Protein AF-A0A435XPQ3-F1 (afdb_monomer_lite)

Radius of gyration: 11.96 Å; chains: 1; bounding box: 32×26×27 Å

Secondary structure (DSSP, 8-state):
-TT-S---EEEEETTEEEEE-----TT--HHHHHHHHHHHHHHHHHT-

Sequence (48 aa):
NDDGRIYLTQTKVDGLIAIRFQIGQFEATAADVDMAFTVITEIARGIA

pLDDT: mean 95.58, std 5.85, range [57.56, 98.38]

Structure (mmCIF, N/CA/C/O backbone):
data_AF-A0A435XPQ3-F1
#
_entry.id   AF-A0A435XPQ3-F1
#
loop_
_atom_site.group_PDB
_atom_site.id
_atom_site.type_symbol
_atom_site.label_atom_id
_atom_site.label_alt_id
_atom_sit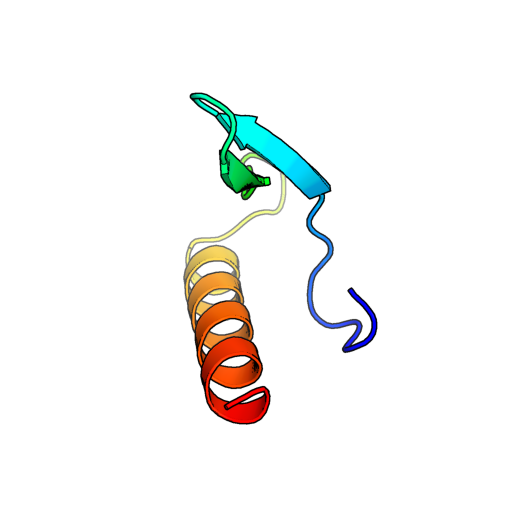e.label_comp_id
_atom_site.label_asym_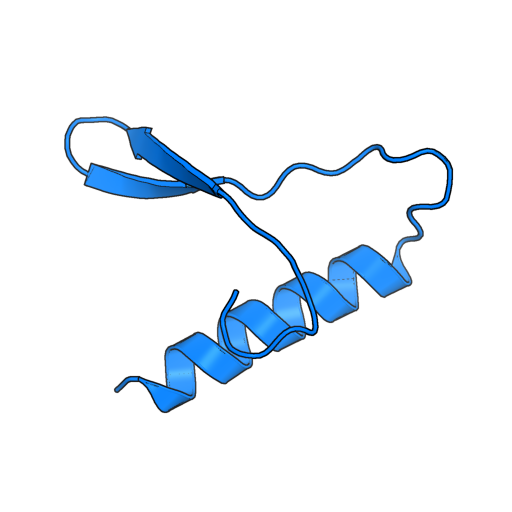id
_atom_site.label_entity_id
_atom_site.label_seq_id
_atom_site.pdbx_PDB_ins_code
_atom_site.Cartn_x
_atom_site.Cartn_y
_atom_site.Cartn_z
_atom_site.occupancy
_atom_site.B_iso_or_equiv
_atom_site.auth_seq_id
_atom_site.auth_comp_id
_atom_site.auth_asym_id
_atom_site.auth_atom_id
_atom_site.pdbx_PDB_model_num
ATOM 1 N N . ASN A 1 1 ? -0.575 -7.042 6.077 1.00 95.12 1 ASN A N 1
ATOM 2 C CA . ASN A 1 1 ? 0.692 -7.644 6.539 1.00 95.12 1 ASN A CA 1
ATOM 3 C C . ASN A 1 1 ? 0.563 -9.151 6.686 1.00 95.12 1 ASN A C 1
ATOM 5 O O . ASN A 1 1 ? 1.390 -9.829 6.104 1.00 95.12 1 ASN A O 1
ATOM 9 N N . ASP A 1 2 ? -0.472 -9.677 7.350 1.00 96.56 2 ASP A N 1
ATOM 10 C CA . ASP A 1 2 ? -0.672 -11.136 7.512 1.00 96.56 2 ASP A CA 1
ATOM 11 C C . ASP A 1 2 ? -0.796 -11.908 6.185 1.00 96.56 2 ASP A C 1
ATOM 13 O O . ASP A 1 2 ? -0.318 -13.030 6.079 1.00 96.56 2 ASP A O 1
ATOM 17 N N . ASP A 1 3 ? -1.369 -11.280 5.154 1.00 96.31 3 ASP A N 1
ATOM 18 C CA . ASP A 1 3 ? -1.439 -11.812 3.782 1.00 96.31 3 ASP A CA 1
ATOM 19 C C . ASP A 1 3 ? -0.057 -11.988 3.105 1.00 96.31 3 ASP A C 1
ATOM 21 O O . ASP A 1 3 ? 0.091 -12.769 2.171 1.00 96.31 3 ASP A O 1
ATOM 25 N N . GLY A 1 4 ? 0.981 -11.291 3.577 1.00 96.69 4 GLY A N 1
ATOM 26 C CA . GLY A 1 4 ? 2.370 -11.511 3.164 1.00 96.69 4 GLY A CA 1
ATOM 27 C C . GLY A 1 4 ? 2.796 -10.945 1.802 1.00 96.69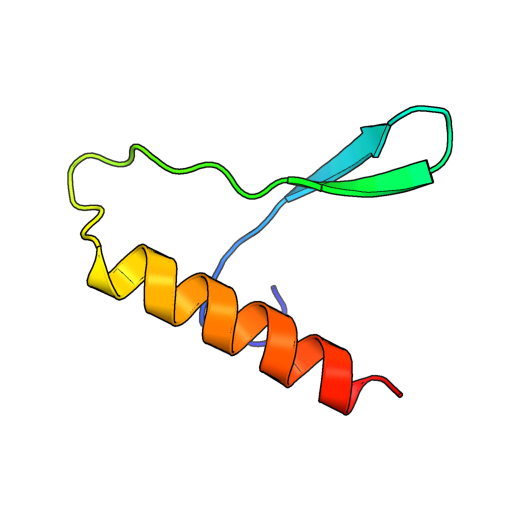 4 GLY A C 1
ATOM 28 O O . GLY A 1 4 ? 3.999 -10.848 1.572 1.00 96.69 4 GLY A O 1
ATOM 29 N N . ARG A 1 5 ? 1.880 -10.517 0.917 1.00 97.12 5 ARG A N 1
ATOM 30 C CA . ARG A 1 5 ? 2.247 -9.971 -0.413 1.00 97.12 5 ARG A CA 1
ATOM 31 C C . ARG A 1 5 ? 2.940 -8.609 -0.353 1.00 97.12 5 ARG A C 1
ATOM 33 O O . ARG A 1 5 ? 3.837 -8.340 -1.144 1.00 97.12 5 ARG A O 1
ATOM 40 N N . ILE A 1 6 ? 2.531 -7.752 0.583 1.00 95.88 6 ILE A N 1
ATOM 41 C CA . ILE A 1 6 ? 3.123 -6.427 0.818 1.00 95.88 6 ILE A CA 1
ATOM 42 C C . ILE A 1 6 ? 3.242 -6.137 2.315 1.00 95.88 6 ILE A C 1
ATOM 44 O O . ILE A 1 6 ? 2.457 -6.636 3.129 1.00 95.88 6 ILE A O 1
ATOM 48 N N . TYR A 1 7 ? 4.192 -5.272 2.673 1.00 95.75 7 TYR A N 1
ATOM 49 C CA . TYR A 1 7 ? 4.371 -4.783 4.037 1.00 95.75 7 TYR A CA 1
ATOM 50 C C . TYR A 1 7 ? 4.094 -3.282 4.127 1.00 95.75 7 TYR A C 1
ATOM 52 O O . TYR A 1 7 ? 4.738 -2.479 3.455 1.00 95.75 7 TYR A O 1
ATOM 60 N N . LEU A 1 8 ? 3.149 -2.905 4.988 1.00 96.31 8 LEU A N 1
ATOM 61 C CA . LEU A 1 8 ? 2.763 -1.517 5.238 1.00 96.31 8 LEU A CA 1
ATOM 62 C C . LEU A 1 8 ? 2.864 -1.187 6.725 1.00 96.31 8 LEU A C 1
ATOM 64 O O . LEU A 1 8 ? 2.722 -2.050 7.593 1.00 96.31 8 LEU A O 1
ATOM 68 N N . THR A 1 9 ? 3.056 0.097 7.020 1.00 97.38 9 THR A N 1
ATOM 69 C CA . THR A 1 9 ? 2.962 0.624 8.388 1.00 97.38 9 THR A CA 1
ATOM 70 C C . THR A 1 9 ? 1.703 1.467 8.536 1.00 97.38 9 THR A C 1
ATOM 72 O O . THR A 1 9 ? 1.125 1.908 7.545 1.00 97.38 9 THR A O 1
ATOM 75 N N . GLN A 1 10 ? 1.273 1.703 9.771 1.00 96.75 10 GLN A N 1
ATOM 76 C CA . GLN A 1 10 ? 0.157 2.596 10.078 1.00 96.75 10 GLN A CA 1
ATOM 77 C C . GLN A 1 10 ? 0.656 3.905 10.692 1.00 96.75 10 GLN A C 1
ATOM 79 O O . GLN A 1 10 ? 1.737 3.961 11.282 1.00 96.75 10 GLN A O 1
ATOM 84 N N . THR A 1 11 ? -0.147 4.955 10.568 1.00 97.62 11 THR A N 1
ATOM 85 C CA . THR A 1 11 ? 0.086 6.270 11.169 1.00 97.62 11 THR A CA 1
ATOM 86 C C . THR A 1 11 ? -1.230 6.861 11.678 1.00 97.62 11 THR A C 1
ATOM 88 O O . THR A 1 11 ? -2.307 6.339 11.386 1.00 97.62 11 THR A O 1
ATOM 91 N N . LYS A 1 12 ? -1.148 7.958 12.436 1.00 98.00 12 LYS A N 1
ATOM 92 C CA . LYS A 1 12 ? -2.297 8.810 12.763 1.00 98.00 12 LYS A CA 1
ATOM 93 C C . LYS A 1 12 ? -2.214 10.115 11.976 1.00 98.00 12 LYS A C 1
ATOM 95 O O . LYS A 1 12 ? -1.160 10.744 11.971 1.00 98.00 12 LYS A O 1
ATOM 100 N N . VAL A 1 13 ? -3.316 10.514 11.350 1.00 97.19 13 VAL A N 1
ATOM 101 C CA . VAL A 1 13 ? -3.490 11.808 10.670 1.00 97.19 13 VAL A CA 1
ATOM 102 C C . VAL A 1 13 ? -4.805 12.395 11.163 1.00 97.19 13 VAL A C 1
ATOM 104 O O . VAL A 1 13 ? -5.829 11.723 11.092 1.00 97.19 13 VAL A O 1
ATOM 107 N N . ASP A 1 14 ? -4.763 13.592 11.749 1.00 97.06 14 ASP A N 1
ATOM 108 C CA . ASP A 1 14 ? -5.937 14.273 12.321 1.00 97.06 14 ASP A CA 1
ATOM 109 C C . ASP A 1 14 ? -6.768 13.388 13.272 1.00 97.06 14 ASP A C 1
ATOM 111 O O . ASP A 1 14 ? -7.995 13.380 13.270 1.00 97.06 14 ASP A O 1
ATOM 115 N N . GLY A 1 15 ? -6.074 12.588 14.088 1.00 97.25 15 GLY A N 1
ATOM 116 C CA . GLY A 1 15 ? -6.687 11.654 15.039 1.00 97.25 15 GLY A CA 1
ATOM 117 C C . GLY A 1 15 ? -7.215 10.351 14.426 1.00 97.25 15 GLY A C 1
ATOM 118 O O . GLY A 1 15 ? -7.524 9.423 15.174 1.00 97.25 15 GLY A O 1
ATOM 119 N N . LEU A 1 16 ? -7.249 10.230 13.098 1.00 97.56 16 LEU A N 1
ATOM 120 C CA . LEU A 1 16 ? -7.682 9.035 12.379 1.00 97.56 16 LEU A CA 1
ATOM 121 C C . LEU A 1 16 ? -6.501 8.104 12.096 1.00 97.56 16 LEU A C 1
ATOM 123 O O . LEU A 1 16 ? -5.395 8.551 11.791 1.00 97.56 16 LEU A O 1
ATOM 127 N N . ILE A 1 17 ? -6.734 6.794 12.191 1.00 96.38 17 ILE A N 1
ATOM 128 C CA . ILE A 1 17 ? -5.752 5.786 11.778 1.00 96.38 17 ILE A CA 1
ATOM 129 C C . ILE A 1 17 ? -5.754 5.696 10.252 1.00 96.38 17 ILE A C 1
ATOM 131 O O . ILE A 1 17 ? -6.806 5.530 9.640 1.00 96.38 17 ILE A O 1
ATOM 135 N N . ALA A 1 18 ? -4.569 5.762 9.652 1.00 96.81 18 ALA A N 1
ATOM 136 C CA . ALA A 1 18 ? -4.362 5.597 8.220 1.00 96.81 18 ALA A CA 1
ATOM 137 C C . ALA A 1 18 ? -3.223 4.608 7.947 1.00 96.81 18 ALA A C 1
ATOM 139 O O . ALA A 1 18 ? -2.268 4.506 8.724 1.00 96.81 18 ALA A O 1
ATOM 140 N N . ILE A 1 19 ? -3.294 3.907 6.815 1.00 96.38 19 ILE A N 1
ATOM 141 C CA . ILE A 1 19 ? -2.150 3.157 6.290 1.00 96.38 19 ILE A CA 1
ATOM 142 C C . ILE A 1 19 ? -1.162 4.119 5.626 1.00 96.38 19 ILE A C 1
ATOM 144 O O . ILE A 1 19 ? -1.552 5.035 4.904 1.00 96.38 19 ILE A O 1
ATOM 148 N N . ARG A 1 20 ? 0.134 3.908 5.857 1.00 97.44 20 ARG A N 1
ATOM 149 C CA . ARG A 1 20 ? 1.213 4.632 5.187 1.00 97.44 20 ARG A CA 1
ATOM 150 C C . ARG A 1 20 ? 1.815 3.744 4.108 1.00 97.44 20 ARG A C 1
ATOM 152 O O . ARG A 1 20 ? 2.586 2.831 4.406 1.00 97.44 20 ARG A O 1
ATOM 159 N N . PHE A 1 21 ? 1.475 4.053 2.862 1.00 96.44 21 PHE A N 1
ATOM 160 C CA . PHE A 1 21 ? 2.082 3.468 1.673 1.00 96.44 21 PHE A CA 1
ATOM 161 C C . PHE A 1 21 ? 3.175 4.404 1.152 1.00 96.44 21 PHE A C 1
ATOM 163 O O . PHE A 1 21 ? 2.892 5.535 0.764 1.00 96.44 21 PHE A O 1
ATOM 170 N N . GLN A 1 22 ? 4.429 3.955 1.202 1.00 95.31 22 GLN A N 1
ATOM 171 C CA . GLN A 1 22 ? 5.593 4.723 0.760 1.00 95.31 22 GLN A CA 1
ATOM 172 C C . GLN A 1 22 ? 6.336 3.944 -0.324 1.00 95.31 22 GLN A C 1
ATOM 174 O O . GLN A 1 22 ? 6.593 2.753 -0.162 1.00 95.31 22 GLN A O 1
ATOM 179 N N . ILE A 1 23 ? 6.707 4.637 -1.399 1.00 93.81 23 ILE A N 1
ATOM 180 C CA . ILE A 1 23 ? 7.396 4.084 -2.573 1.00 93.81 23 ILE A CA 1
ATOM 181 C C . ILE A 1 23 ? 8.773 4.753 -2.696 1.00 93.81 23 ILE A C 1
ATOM 183 O O . ILE A 1 23 ? 8.998 5.814 -2.115 1.00 93.81 23 ILE A O 1
ATOM 187 N N . GLY A 1 24 ? 9.695 4.128 -3.430 1.00 90.19 24 GLY A N 1
ATOM 188 C CA . GLY A 1 24 ? 11.044 4.655 -3.678 1.00 90.19 24 GLY A CA 1
ATOM 189 C C . GLY A 1 24 ? 12.179 3.704 -3.295 1.00 90.19 24 GLY A C 1
ATOM 190 O O . GLY A 1 24 ? 13.326 4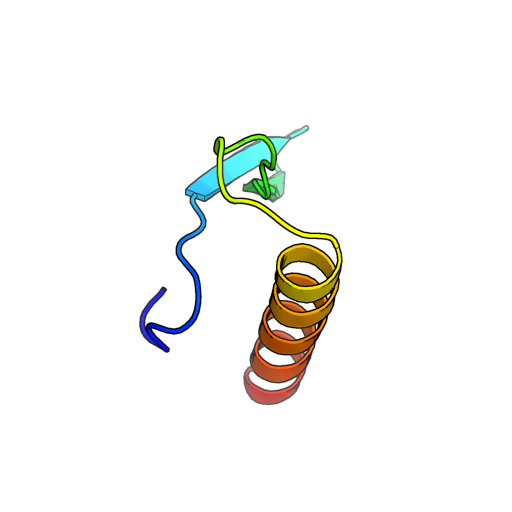.135 -3.220 1.00 90.19 24 GLY A O 1
ATOM 191 N N . GLN A 1 25 ? 11.882 2.425 -3.039 1.00 90.31 25 GLN A N 1
ATOM 192 C CA . GLN A 1 25 ? 12.912 1.381 -3.0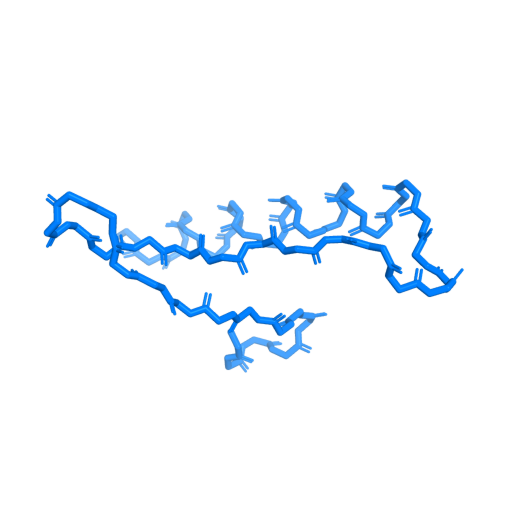30 1.00 90.31 25 GLN A CA 1
ATOM 193 C C . GLN A 1 25 ? 13.566 1.305 -4.414 1.00 90.31 25 GLN A C 1
ATOM 195 O O . GLN A 1 25 ? 12.893 1.516 -5.419 1.00 90.31 25 GLN A O 1
ATOM 200 N N . PHE A 1 26 ? 14.866 1.010 -4.460 1.00 93.75 26 PHE A N 1
ATOM 201 C CA . PHE A 1 26 ? 15.656 1.078 -5.696 1.00 93.75 26 PHE A CA 1
ATOM 202 C C . PHE A 1 26 ? 15.079 0.219 -6.833 1.00 93.75 26 PHE A C 1
ATOM 204 O O . PHE A 1 26 ? 15.107 0.624 -7.989 1.00 93.75 26 PHE A O 1
ATOM 211 N N . GLU A 1 27 ? 14.515 -0.938 -6.494 1.00 95.38 27 GLU A N 1
ATOM 212 C CA . GLU A 1 27 ? 13.959 -1.897 -7.454 1.00 95.38 27 GLU A CA 1
ATOM 213 C C . GLU A 1 27 ? 12.453 -1.712 -7.699 1.00 95.38 27 GLU A C 1
ATOM 215 O O . GLU A 1 27 ? 11.859 -2.497 -8.430 1.00 95.38 27 GLU A O 1
ATOM 220 N N . ALA A 1 28 ? 11.816 -0.697 -7.102 1.00 95.50 28 ALA A N 1
ATOM 221 C CA . ALA A 1 28 ? 10.381 -0.489 -7.258 1.00 95.50 28 ALA A CA 1
ATOM 222 C C . ALA A 1 28 ? 10.027 -0.102 -8.702 1.00 95.50 28 ALA A C 1
ATOM 224 O O . ALA A 1 28 ? 10.518 0.889 -9.246 1.00 95.50 28 ALA A O 1
ATOM 225 N N . THR A 1 29 ? 9.111 -0.857 -9.296 1.00 96.94 29 THR A N 1
ATOM 226 C CA . THR A 1 29 ? 8.569 -0.633 -10.636 1.00 96.94 29 THR A CA 1
ATOM 227 C C . THR A 1 29 ? 7.131 -0.115 -10.573 1.00 96.94 29 THR A C 1
ATOM 229 O O . THR A 1 29 ? 6.469 -0.188 -9.539 1.00 96.94 29 THR A O 1
ATOM 232 N N . ALA A 1 30 ? 6.602 0.378 -11.699 1.00 97.12 30 ALA A N 1
ATOM 233 C CA . ALA A 1 30 ? 5.186 0.746 -11.798 1.00 97.12 30 ALA A CA 1
ATOM 234 C C . ALA A 1 30 ? 4.255 -0.450 -11.519 1.00 97.12 30 ALA A C 1
ATOM 236 O O . ALA A 1 30 ? 3.246 -0.296 -10.836 1.00 97.12 30 ALA A O 1
ATOM 237 N N . ALA A 1 31 ? 4.643 -1.649 -11.967 1.00 97.94 31 ALA A N 1
ATOM 238 C CA . ALA A 1 31 ? 3.879 -2.869 -11.730 1.00 97.94 31 ALA A CA 1
ATOM 239 C C . ALA A 1 31 ? 3.774 -3.206 -10.233 1.00 97.94 31 ALA A C 1
ATOM 241 O O . ALA A 1 31 ? 2.729 -3.678 -9.788 1.00 97.94 31 ALA A O 1
ATOM 242 N N . ASP A 1 32 ? 4.809 -2.910 -9.440 1.00 96.94 32 ASP A N 1
ATOM 243 C CA . ASP A 1 32 ? 4.762 -3.096 -7.984 1.00 96.94 32 ASP A CA 1
ATOM 244 C C . ASP A 1 32 ? 3.760 -2.142 -7.325 1.00 96.94 32 ASP A C 1
ATOM 246 O O . ASP A 1 32 ? 3.068 -2.514 -6.376 1.00 96.94 32 ASP A O 1
ATOM 250 N N . VAL A 1 33 ? 3.635 -0.915 -7.840 1.00 96.88 33 VAL A N 1
ATOM 251 C CA . VAL A 1 33 ? 2.653 0.064 -7.347 1.00 96.88 33 VAL A CA 1
ATOM 252 C C . VAL A 1 33 ? 1.227 -0.379 -7.671 1.00 96.88 33 VAL A C 1
ATOM 254 O O . VAL A 1 33 ? 0.361 -0.363 -6.791 1.00 96.88 33 VAL A O 1
ATOM 257 N N . ASP A 1 34 ? 0.993 -0.830 -8.903 1.00 98.19 34 ASP A N 1
ATOM 258 C CA . ASP A 1 34 ? -0.310 -1.335 -9.350 1.00 98.19 34 ASP A CA 1
ATOM 259 C C . ASP A 1 34 ? -0.724 -2.597 -8.573 1.00 98.19 34 ASP A C 1
ATOM 261 O O . ASP A 1 34 ? -1.879 -2.749 -8.150 1.00 98.19 34 ASP A O 1
ATOM 265 N N . MET A 1 35 ? 0.235 -3.491 -8.317 1.00 97.81 35 MET A N 1
ATOM 266 C CA . MET A 1 35 ? 0.045 -4.676 -7.484 1.00 97.81 35 MET A CA 1
ATOM 267 C C . MET A 1 35 ? -0.303 -4.287 -6.045 1.00 97.81 35 MET A C 1
ATOM 269 O O . MET A 1 35 ? -1.268 -4.816 -5.493 1.00 97.81 35 MET A O 1
ATOM 273 N N . ALA A 1 36 ? 0.397 -3.314 -5.452 1.00 97.50 36 ALA A N 1
ATOM 274 C CA . ALA A 1 36 ? 0.112 -2.868 -4.091 1.00 97.50 36 ALA A CA 1
ATOM 275 C C . ALA A 1 36 ? -1.310 -2.299 -3.961 1.00 97.50 36 ALA A C 1
ATOM 277 O O . ALA A 1 36 ? -2.019 -2.631 -3.010 1.00 97.50 36 ALA A O 1
ATOM 27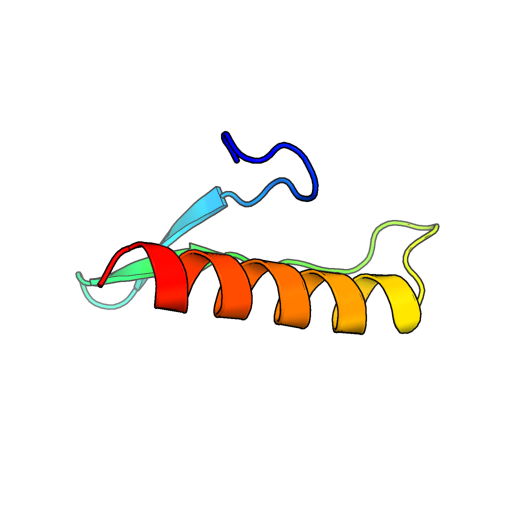8 N N . PHE A 1 37 ? -1.765 -1.502 -4.935 1.00 97.56 37 PHE A N 1
ATOM 279 C CA . PHE A 1 37 ? -3.146 -1.010 -4.977 1.00 97.56 37 PHE A CA 1
ATOM 280 C C . PHE A 1 37 ? -4.164 -2.156 -5.072 1.00 97.56 37 PHE A C 1
ATOM 282 O O . PHE A 1 37 ? -5.166 -2.178 -4.347 1.00 97.56 37 PHE A O 1
ATOM 289 N N . THR A 1 38 ? -3.889 -3.138 -5.933 1.00 98.38 38 THR A N 1
ATOM 290 C CA . THR A 1 38 ? -4.734 -4.327 -6.093 1.00 98.38 38 THR A CA 1
ATOM 291 C C . THR A 1 38 ? -4.859 -5.089 -4.776 1.00 98.38 38 THR A C 1
ATOM 293 O O . THR A 1 38 ? -5.975 -5.312 -4.314 1.00 98.38 38 THR A O 1
ATOM 296 N N . VAL A 1 39 ? -3.738 -5.397 -4.116 1.00 98.00 39 VAL A N 1
ATOM 297 C CA . VAL A 1 39 ? -3.721 -6.120 -2.834 1.00 98.00 39 VAL A CA 1
ATOM 298 C C . VAL A 1 39 ? -4.464 -5.346 -1.744 1.00 98.00 39 VAL A C 1
ATOM 300 O O . VAL A 1 39 ? -5.296 -5.923 -1.047 1.00 98.00 39 VAL A O 1
ATOM 303 N N . ILE A 1 40 ? -4.226 -4.035 -1.604 1.00 97.31 40 ILE A N 1
ATOM 304 C CA . ILE A 1 40 ? -4.911 -3.210 -0.592 1.00 97.31 40 ILE A CA 1
ATOM 305 C C . ILE A 1 40 ? -6.432 -3.269 -0.783 1.00 97.31 40 ILE A C 1
ATOM 307 O O . ILE A 1 40 ? -7.170 -3.476 0.181 1.00 97.31 40 ILE A O 1
ATOM 311 N N . THR A 1 41 ? -6.909 -3.088 -2.017 1.00 97.56 41 THR A N 1
ATOM 312 C CA . THR A 1 41 ? -8.352 -3.049 -2.301 1.00 97.56 41 THR A CA 1
ATOM 313 C C . THR A 1 41 ? -9.011 -4.426 -2.240 1.00 97.56 41 THR A C 1
ATOM 315 O O . THR A 1 41 ? -10.161 -4.522 -1.817 1.00 97.56 41 THR A O 1
ATOM 318 N N . GLU A 1 42 ? -8.303 -5.490 -2.620 1.00 98.06 42 GLU A N 1
ATOM 319 C CA . GLU A 1 42 ? -8.741 -6.879 -2.454 1.00 98.06 42 GLU A CA 1
ATOM 320 C C . GLU A 1 42 ? -8.967 -7.206 -0.975 1.00 98.06 42 GLU A C 1
ATOM 322 O O . GLU A 1 42 ? -10.068 -7.605 -0.595 1.00 98.06 42 GLU A O 1
ATOM 327 N N . ILE A 1 43 ? -7.961 -6.954 -0.131 1.00 97.12 43 ILE A N 1
ATOM 328 C CA . ILE A 1 43 ? -8.045 -7.199 1.310 1.00 97.12 43 ILE A CA 1
ATOM 329 C C . ILE A 1 43 ? -9.155 -6.350 1.937 1.00 97.12 43 ILE A C 1
ATOM 331 O O . ILE A 1 43 ? -9.977 -6.884 2.673 1.00 97.12 43 ILE A O 1
ATOM 335 N N . ALA A 1 44 ? -9.261 -5.061 1.597 1.00 96.38 44 ALA A N 1
ATOM 336 C CA . ALA A 1 44 ? -10.322 -4.195 2.119 1.00 96.38 44 ALA A CA 1
ATOM 337 C C . ALA A 1 44 ? -11.738 -4.711 1.801 1.00 96.38 44 ALA A C 1
ATOM 339 O O . ALA A 1 44 ? -12.622 -4.627 2.649 1.00 96.38 44 ALA A O 1
ATOM 340 N N . ARG A 1 45 ? -11.959 -5.276 0.605 1.00 97.50 45 ARG A N 1
ATOM 341 C CA . ARG A 1 45 ? -13.249 -5.886 0.234 1.00 97.50 45 ARG A CA 1
ATOM 342 C C . ARG A 1 45 ? -13.538 -7.177 1.003 1.00 97.50 45 ARG A C 1
ATOM 344 O O . ARG A 1 45 ? -14.704 -7.500 1.192 1.00 97.50 45 ARG A O 1
ATOM 351 N N . GLY A 1 46 ? -12.503 -7.908 1.420 1.00 96.31 46 GLY A N 1
ATOM 352 C CA . GLY A 1 46 ? -12.625 -9.165 2.161 1.00 96.31 46 GLY A CA 1
ATOM 353 C C . GLY A 1 46 ? -12.841 -9.014 3.671 1.00 96.31 46 GLY A C 1
ATOM 354 O O . GLY A 1 46 ? -13.111 -10.012 4.330 1.00 96.31 46 GLY A O 1
ATOM 355 N N . ILE A 1 47 ? -12.716 -7.800 4.223 1.00 90.56 47 ILE A N 1
ATOM 356 C CA . ILE A 1 47 ? -12.905 -7.510 5.661 1.00 90.56 47 ILE A CA 1
ATOM 357 C C . ILE A 1 47 ? -14.280 -6.846 5.926 1.00 90.56 47 ILE A C 1
ATOM 359 O O . ILE A 1 47 ? -14.526 -6.341 7.019 1.00 90.56 47 ILE A O 1
ATOM 363 N N . ALA A 1 48 ? -15.169 -6.818 4.925 1.00 57.56 48 ALA A N 1
ATOM 364 C CA . ALA A 1 48 ? -16.523 -6.268 5.038 1.00 57.56 48 ALA A CA 1
ATOM 365 C C . ALA A 1 48 ? -17.487 -7.204 5.784 1.00 57.56 48 ALA A C 1
ATOM 367 O O . ALA A 1 48 ? -17.442 -8.429 5.528 1.00 57.56 48 ALA A O 1
#

Foldseek 3Di:
DVVPPDDWDWDDDPNDIDIDDDDDDPPDDPVNVVVVVVVVVVVVVVVD